Protein AF-G2RBN1-F1 (afdb_monomer)

Radius of gyration: 17.33 Å; Cα contacts (8 Å, |Δi|>4): 199; chains: 1; bounding box: 42×54×38 Å

Foldseek 3Di:
DPDPPVPPPAPAAECLVLLVWAWAFPDDDDFKTKIQTHGDPPPPPVCVVRPQWIWIFTWPPDPDDDPVVVVCCCVPPNVVVDDPVVDWDKGKYFYNFPSSQVNQQVNCQVCQVVDDPVCHPIGTHRDRIIMITGNPDDDPPPDPPPPPDD

pLDDT: mean 81.77, std 18.56, range [33.47, 97.25]

Structure (mmCIF, N/CA/C/O backbone):
data_AF-G2RBN1-F1
#
_entry.id   AF-G2RBN1-F1
#
loop_
_atom_site.group_PDB
_atom_site.id
_atom_site.type_symbol
_atom_site.label_atom_id
_atom_site.label_alt_id
_atom_site.label_comp_id
_atom_site.label_asym_id
_atom_site.label_entity_id
_atom_site.label_seq_id
_atom_site.pdbx_PDB_ins_code
_atom_site.Cartn_x
_atom_site.Cartn_y
_atom_site.Cartn_z
_atom_site.occupancy
_atom_site.B_iso_or_equiv
_atom_site.auth_seq_id
_atom_site.auth_comp_id
_atom_site.auth_asym_id
_atom_site.auth_atom_id
_atom_site.pdbx_PDB_model_num
ATOM 1 N N . MET A 1 1 ? -4.366 25.454 5.288 1.00 33.47 1 MET A N 1
ATOM 2 C CA . MET A 1 1 ? -3.830 24.587 6.355 1.00 33.47 1 MET A CA 1
ATOM 3 C C . MET A 1 1 ? -4.988 23.721 6.810 1.00 33.47 1 MET A C 1
ATOM 5 O O . MET A 1 1 ? -5.869 24.279 7.455 1.00 33.47 1 MET A O 1
ATOM 9 N N . PRO A 1 2 ? -5.095 22.448 6.398 1.00 36.12 2 PRO A N 1
ATOM 10 C CA . PRO A 1 2 ? -6.126 21.599 6.966 1.00 36.12 2 PRO A CA 1
ATOM 11 C C . PRO A 1 2 ? -5.808 21.397 8.450 1.00 36.12 2 PRO A C 1
ATOM 13 O O . PRO A 1 2 ? -4.656 21.221 8.852 1.00 36.12 2 PRO A O 1
ATOM 16 N N . SER A 1 3 ? -6.841 21.573 9.259 1.00 35.09 3 SER A N 1
ATOM 17 C CA . SER A 1 3 ? -6.814 21.604 10.712 1.00 35.09 3 SER A CA 1
ATOM 18 C C . SER A 1 3 ? -6.459 20.227 11.266 1.00 35.09 3 SER A C 1
ATOM 20 O O . SER A 1 3 ? -7.069 19.227 10.896 1.00 35.09 3 SER A O 1
ATO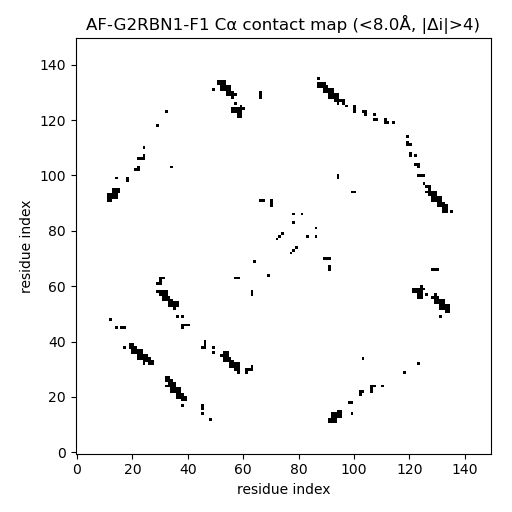M 22 N N . THR A 1 4 ? -5.556 20.183 12.242 1.00 42.59 4 THR A N 1
ATOM 23 C CA . THR A 1 4 ? -5.127 18.992 13.004 1.00 42.59 4 THR A CA 1
ATOM 24 C C . THR A 1 4 ? -6.278 18.248 13.721 1.00 42.59 4 THR A C 1
ATOM 26 O O . THR A 1 4 ? -6.063 17.226 14.361 1.00 42.59 4 THR A O 1
ATOM 29 N N . SER A 1 5 ? -7.515 18.746 13.629 1.00 40.19 5 SER A N 1
ATOM 30 C CA . SER A 1 5 ? -8.707 18.260 14.326 1.00 40.19 5 SER A CA 1
ATOM 31 C C . SER A 1 5 ? -9.515 17.188 13.581 1.00 40.19 5 SER A C 1
ATOM 33 O O . SER A 1 5 ? -10.418 16.620 14.185 1.00 40.19 5 SER A O 1
ATOM 35 N N . ALA A 1 6 ? -9.221 16.877 12.313 1.00 40.25 6 ALA A N 1
ATOM 36 C CA . ALA A 1 6 ? -9.925 15.812 11.575 1.00 40.25 6 ALA A CA 1
ATOM 37 C C . ALA A 1 6 ? -9.428 14.387 11.912 1.00 40.25 6 ALA A C 1
ATOM 39 O O . ALA A 1 6 ? -10.043 13.399 11.528 1.00 40.25 6 ALA A O 1
ATOM 40 N N . LEU A 1 7 ? -8.322 14.270 12.655 1.00 45.94 7 LEU A N 1
ATOM 41 C CA . LEU A 1 7 ? -7.621 13.004 12.895 1.00 45.94 7 LEU A CA 1
ATOM 42 C C . LEU A 1 7 ? -8.069 12.256 14.164 1.00 45.94 7 LEU A C 1
ATOM 44 O O . LEU A 1 7 ? -7.615 11.141 14.395 1.00 45.94 7 LEU A O 1
ATOM 48 N N . SER A 1 8 ? -8.946 12.824 15.005 1.00 39.97 8 SER A N 1
ATOM 49 C CA . SER A 1 8 ? -9.242 12.250 16.334 1.00 39.97 8 SER A CA 1
ATOM 50 C C . SER A 1 8 ? -10.287 11.120 16.345 1.00 39.97 8 SER A C 1
ATOM 52 O O . SER A 1 8 ? -10.718 10.712 17.424 1.00 39.97 8 SER A O 1
ATOM 54 N N . GLY A 1 9 ? -10.732 10.643 15.178 1.00 38.66 9 GLY A N 1
ATOM 55 C CA . GLY A 1 9 ? -11.839 9.684 15.067 1.00 38.66 9 GLY A CA 1
ATOM 56 C C . GLY A 1 9 ? -11.573 8.450 14.208 1.00 38.66 9 GLY A C 1
ATOM 57 O O . GLY A 1 9 ? -12.406 7.547 14.203 1.00 38.66 9 GLY A O 1
ATOM 58 N N . ILE A 1 10 ? -10.444 8.376 13.495 1.00 43.88 10 ILE A N 1
ATOM 59 C CA . ILE A 1 10 ? -10.117 7.194 12.692 1.00 43.88 10 ILE A CA 1
ATOM 60 C C . ILE A 1 10 ? -9.378 6.215 13.610 1.00 43.88 10 ILE A C 1
ATOM 62 O O . ILE A 1 10 ? -8.296 6.560 14.085 1.00 43.88 10 ILE A O 1
ATOM 66 N N . PRO A 1 11 ? -9.919 5.015 13.901 1.00 45.00 11 PRO A N 1
ATOM 67 C CA . PRO A 1 11 ? -9.166 4.004 14.629 1.00 45.00 11 PRO A CA 1
ATOM 68 C C . PRO A 1 11 ? -7.921 3.645 13.811 1.00 45.00 11 PRO A C 1
ATOM 70 O O . PRO A 1 11 ? -8.006 2.999 12.767 1.00 45.00 11 PRO A O 1
ATOM 73 N N . GLU A 1 12 ? -6.764 4.119 14.268 1.00 53.00 12 GLU A N 1
ATOM 74 C CA . GLU A 1 12 ? -5.476 3.873 13.635 1.00 53.00 12 GLU A CA 1
ATOM 75 C C . GLU A 1 12 ? -5.077 2.418 13.898 1.00 53.00 12 GLU A C 1
ATOM 77 O O . GLU A 1 12 ? -4.605 2.052 14.976 1.00 53.00 12 GLU A O 1
ATOM 82 N N . LEU A 1 13 ? -5.307 1.555 12.910 1.00 59.97 13 LEU A N 1
ATOM 83 C CA . LEU A 1 13 ? -4.801 0.191 12.947 1.00 59.97 13 LEU A CA 1
ATOM 84 C C . LEU A 1 13 ? -3.284 0.257 12.720 1.00 59.97 13 LEU A C 1
ATOM 86 O O . LEU A 1 13 ? -2.816 0.779 11.708 1.00 59.97 13 LEU A O 1
ATOM 90 N N . SER A 1 14 ? -2.507 -0.229 13.687 1.00 63.22 14 SER A N 1
ATOM 91 C CA . SER A 1 14 ? -1.045 -0.243 13.611 1.00 63.22 14 SER A CA 1
ATOM 92 C C . SER A 1 14 ? -0.540 -1.612 13.186 1.00 63.22 14 SER A C 1
ATOM 94 O O . SER A 1 14 ? -0.855 -2.628 13.811 1.00 63.22 14 SER A O 1
ATOM 96 N N . LEU A 1 15 ? 0.329 -1.634 12.175 1.00 64.75 15 LEU A N 1
ATOM 97 C CA . LEU A 1 15 ? 1.024 -2.847 11.750 1.00 64.75 15 LEU A CA 1
ATOM 98 C C . LEU A 1 15 ? 2.165 -3.292 12.660 1.00 64.75 15 LEU A C 1
ATOM 100 O O . LEU A 1 15 ? 2.859 -4.251 12.330 1.00 64.75 15 LEU A O 1
ATOM 104 N N . SER A 1 16 ? 2.360 -2.659 13.816 1.00 56.59 16 SER A N 1
ATOM 105 C CA . SER A 1 16 ? 3.399 -3.064 14.770 1.00 56.59 16 SER A CA 1
ATOM 106 C C . SER A 1 16 ? 3.289 -4.534 15.214 1.00 56.59 16 SER A C 1
ATOM 108 O O . SER A 1 16 ? 4.296 -5.117 15.601 1.00 56.59 16 SER A O 1
ATOM 110 N N . ALA A 1 17 ? 2.108 -5.157 15.112 1.00 52.88 17 ALA A N 1
ATOM 111 C CA . ALA A 1 17 ? 1.907 -6.590 15.362 1.00 52.88 17 ALA A CA 1
ATOM 112 C C . ALA A 1 17 ? 2.249 -7.499 14.156 1.00 52.88 17 ALA A C 1
ATOM 114 O O . ALA A 1 17 ? 2.613 -8.657 14.338 1.00 52.88 17 ALA A O 1
ATOM 115 N N . ALA A 1 18 ? 2.251 -6.978 12.923 1.00 57.75 18 ALA A N 1
ATOM 116 C CA . ALA A 1 18 ? 2.457 -7.768 11.705 1.00 57.75 18 ALA A CA 1
ATOM 117 C C . ALA A 1 18 ? 3.932 -8.053 11.369 1.00 57.75 18 ALA A C 1
ATOM 119 O O . ALA A 1 18 ? 4.226 -8.495 10.259 1.00 57.75 18 ALA A O 1
ATOM 120 N N . ALA A 1 19 ? 4.864 -7.856 12.308 1.00 61.75 19 ALA A N 1
ATOM 121 C CA . ALA A 1 1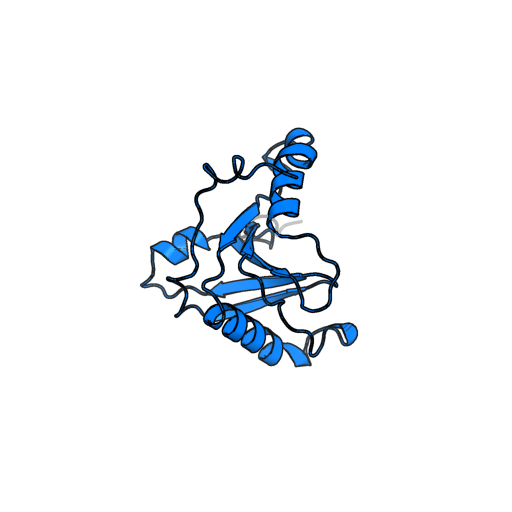9 ? 6.295 -8.101 12.095 1.00 61.75 19 ALA A CA 1
ATOM 122 C C . ALA A 1 19 ? 6.603 -9.531 11.599 1.00 61.75 19 ALA A C 1
ATOM 124 O O . ALA A 1 19 ? 7.580 -9.735 10.880 1.00 61.75 19 ALA A O 1
ATOM 125 N N . ASN A 1 20 ? 5.745 -10.500 11.938 1.00 74.88 20 ASN A N 1
ATOM 126 C CA . ASN A 1 20 ? 5.859 -11.905 11.535 1.00 74.88 20 ASN A CA 1
ATOM 127 C C . ASN A 1 20 ? 4.983 -12.286 10.325 1.00 74.88 20 ASN A C 1
ATOM 129 O O . ASN A 1 20 ? 4.843 -13.472 10.029 1.00 74.88 20 ASN A O 1
ATOM 133 N N . SER A 1 21 ? 4.352 -11.317 9.659 1.00 83.88 21 SER A N 1
ATOM 134 C CA . SER A 1 21 ? 3.537 -11.571 8.465 1.00 83.88 21 SER A CA 1
ATOM 135 C C . SER A 1 21 ? 4.404 -11.633 7.209 1.00 83.88 21 SER A C 1
ATOM 137 O O . SER A 1 21 ? 5.429 -10.957 7.114 1.00 83.88 21 SER A O 1
ATOM 139 N N . ASP A 1 22 ? 3.979 -12.431 6.231 1.00 89.81 22 ASP A N 1
ATOM 140 C CA . ASP A 1 22 ? 4.562 -12.412 4.886 1.00 89.81 22 ASP A CA 1
ATOM 141 C C . ASP A 1 22 ? 3.716 -11.537 3.952 1.00 89.81 22 ASP A C 1
ATOM 143 O O . ASP A 1 22 ? 2.525 -11.324 4.174 1.00 89.81 22 ASP A O 1
ATOM 147 N N . TYR A 1 23 ? 4.340 -11.030 2.895 1.00 93.12 23 TYR A N 1
ATOM 148 C CA . TYR A 1 23 ? 3.721 -10.116 1.942 1.00 93.12 23 TYR A CA 1
ATOM 149 C C . TYR A 1 23 ? 3.853 -10.687 0.539 1.00 93.12 23 TYR A C 1
ATOM 151 O O . TYR A 1 23 ? 4.945 -11.060 0.089 1.00 93.12 23 TYR A O 1
ATOM 159 N N . ARG A 1 24 ? 2.732 -10.728 -0.178 1.00 95.62 24 ARG A N 1
ATOM 160 C CA . ARG A 1 24 ? 2.665 -11.219 -1.557 1.00 95.62 24 ARG A CA 1
ATOM 161 C C . ARG A 1 24 ? 2.171 -10.111 -2.465 1.00 95.62 24 ARG A C 1
ATOM 163 O O . ARG A 1 24 ? 1.126 -9.530 -2.202 1.00 95.62 24 ARG A O 1
ATOM 170 N N . LEU A 1 25 ? 2.918 -9.818 -3.528 1.00 97.19 25 LEU A N 1
ATOM 171 C CA . LEU A 1 25 ? 2.478 -8.857 -4.536 1.00 97.19 25 LEU A CA 1
ATOM 172 C C . LEU A 1 25 ? 1.234 -9.407 -5.246 1.00 97.19 25 LEU A C 1
ATOM 174 O O . LEU A 1 25 ? 1.293 -10.483 -5.837 1.00 97.19 25 LEU A O 1
ATOM 178 N N . VAL A 1 26 ? 0.134 -8.658 -5.194 1.00 96.81 26 VAL A N 1
ATOM 179 C CA . VAL A 1 26 ? -1.121 -8.978 -5.896 1.00 96.81 26 VAL A CA 1
ATOM 180 C C . VAL A 1 26 ? -1.198 -8.231 -7.221 1.00 96.81 26 VAL A C 1
ATOM 182 O O . VAL A 1 26 ? -1.643 -8.778 -8.226 1.00 96.81 26 VAL A O 1
ATOM 185 N N . GLY A 1 27 ? -0.736 -6.985 -7.238 1.00 95.50 27 GLY A N 1
ATOM 186 C CA . GLY A 1 27 ? -0.731 -6.158 -8.433 1.00 95.50 27 GLY A CA 1
ATOM 187 C C . GLY A 1 27 ? -0.112 -4.797 -8.169 1.00 95.50 27 GLY A C 1
ATOM 188 O O . GLY A 1 27 ? 0.210 -4.441 -7.037 1.00 95.50 27 GLY A O 1
ATOM 189 N N . GLU A 1 28 ? 0.066 -4.019 -9.225 1.00 96.25 28 GLU A N 1
ATOM 190 C CA . GLU A 1 28 ? 0.594 -2.666 -9.124 1.00 96.25 28 GLU A CA 1
ATOM 191 C C . GLU A 1 28 ? 0.188 -1.818 -10.329 1.00 96.25 28 GLU A C 1
ATOM 193 O O . GLU A 1 28 ? -0.149 -2.329 -11.399 1.00 96.25 28 GLU A O 1
ATOM 198 N N . GLY A 1 29 ? 0.265 -0.506 -10.145 1.00 93.12 29 GLY A N 1
ATOM 199 C CA . GLY A 1 29 ? 0.185 0.476 -11.214 1.00 93.12 29 GLY A CA 1
ATOM 200 C C . GLY A 1 29 ? 1.384 1.419 -11.188 1.00 93.12 29 GLY A C 1
ATOM 201 O O . GLY A 1 29 ? 2.406 1.163 -10.545 1.00 93.12 29 GLY A O 1
ATOM 202 N N . ALA A 1 30 ? 1.235 2.559 -11.861 1.00 92.31 30 ALA A N 1
ATOM 203 C CA . ALA A 1 30 ? 2.278 3.579 -11.896 1.00 92.31 30 ALA A CA 1
ATOM 204 C C . ALA A 1 30 ? 2.599 4.125 -10.492 1.00 92.31 30 ALA A C 1
ATOM 206 O O . ALA A 1 30 ? 3.764 4.208 -10.120 1.00 92.31 30 ALA A O 1
ATOM 207 N N . ALA A 1 31 ? 1.568 4.440 -9.701 1.00 93.69 31 ALA A N 1
ATOM 208 C CA . ALA A 1 31 ? 1.713 5.134 -8.419 1.00 93.69 31 ALA A CA 1
ATOM 209 C C . ALA A 1 31 ? 1.724 4.222 -7.181 1.00 93.69 31 ALA A C 1
ATOM 211 O O . ALA A 1 31 ? 2.195 4.632 -6.127 1.00 93.69 31 ALA A O 1
ATOM 212 N N . ASN A 1 32 ? 1.174 3.007 -7.267 1.00 95.94 32 ASN A N 1
ATOM 213 C CA . ASN A 1 32 ? 0.926 2.166 -6.092 1.00 95.94 32 ASN A CA 1
ATOM 214 C C . ASN A 1 32 ? 1.231 0.694 -6.367 1.00 95.94 32 ASN A C 1
ATOM 216 O O . ASN A 1 32 ? 1.036 0.224 -7.488 1.00 95.94 32 ASN A O 1
ATOM 220 N N . ALA A 1 33 ? 1.630 -0.028 -5.323 1.00 96.69 33 ALA A N 1
ATOM 221 C CA . ALA A 1 33 ? 1.689 -1.484 -5.284 1.00 96.69 33 ALA A CA 1
ATOM 222 C C . ALA A 1 33 ? 0.679 -2.016 -4.255 1.00 96.69 33 ALA A C 1
ATOM 224 O O . ALA A 1 33 ? 0.403 -1.359 -3.249 1.00 96.69 33 ALA A O 1
ATOM 225 N N . VAL A 1 34 ? 0.106 -3.185 -4.529 1.00 97.25 34 VAL A N 1
ATOM 226 C CA . VAL A 1 34 ? -0.934 -3.823 -3.715 1.00 97.25 34 VAL A CA 1
ATOM 227 C C . VAL A 1 34 ? -0.459 -5.202 -3.285 1.00 97.25 34 VAL A C 1
ATOM 229 O O . VAL A 1 34 ? -0.025 -6.007 -4.113 1.00 97.25 34 VAL A O 1
ATOM 232 N N . PHE A 1 35 ? -0.558 -5.472 -1.990 1.00 96.62 35 PHE A N 1
ATOM 233 C CA . PHE A 1 35 ? -0.066 -6.682 -1.357 1.00 96.62 35 PHE A CA 1
ATOM 234 C C . PHE A 1 35 ? -1.177 -7.404 -0.606 1.00 96.62 35 PHE A C 1
ATOM 236 O O . PHE A 1 35 ? -2.016 -6.788 0.043 1.00 96.62 35 PHE A O 1
ATOM 243 N N . GLU A 1 36 ? -1.131 -8.725 -0.641 1.00 95.50 36 GLU A N 1
ATOM 244 C CA . GLU A 1 36 ? -1.816 -9.576 0.321 1.00 95.50 36 GLU A CA 1
ATOM 245 C C . GLU A 1 36 ? -0.902 -9.752 1.537 1.00 95.50 36 GLU A C 1
ATOM 247 O O . GLU A 1 36 ? 0.291 -10.045 1.379 1.00 95.50 36 GLU A O 1
ATOM 252 N N . VAL A 1 37 ? -1.455 -9.561 2.737 1.00 92.25 37 VAL A N 1
ATOM 253 C CA . VAL A 1 37 ? -0.739 -9.761 4.003 1.00 92.25 37 VAL A CA 1
ATOM 254 C C . VAL A 1 37 ? -1.109 -11.129 4.559 1.00 92.25 37 VAL A C 1
ATOM 256 O O . VAL A 1 37 ? -2.235 -11.368 4.992 1.00 92.25 37 VAL A O 1
ATOM 259 N N . VAL A 1 38 ? -0.145 -12.044 4.538 1.00 90.75 38 VAL A N 1
ATOM 260 C CA . VAL A 1 38 ? -0.303 -13.417 5.013 1.00 90.75 38 VAL A CA 1
ATOM 261 C C . VAL A 1 38 ? 0.052 -13.457 6.492 1.00 90.75 38 VAL A C 1
ATOM 263 O O . VAL A 1 38 ? 1.221 -13.543 6.875 1.00 90.75 38 VAL A O 1
ATOM 266 N N . VAL A 1 39 ? -0.984 -13.368 7.321 1.00 86.50 39 VAL A N 1
ATOM 267 C CA . VAL A 1 39 ? -0.862 -13.323 8.779 1.00 86.50 39 VAL A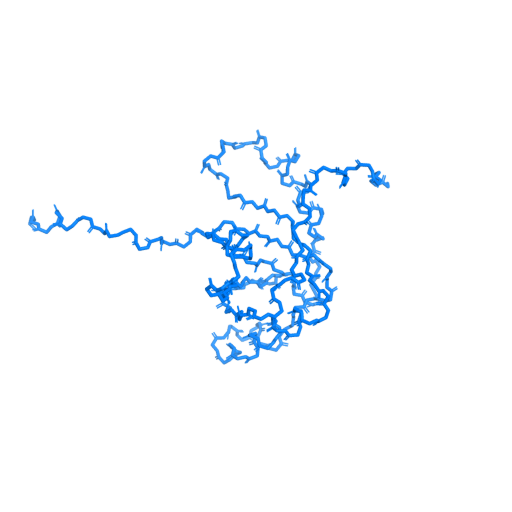 CA 1
ATOM 268 C C . VAL A 1 39 ? -0.741 -14.742 9.362 1.00 86.50 39 VAL A C 1
ATOM 270 O O . VAL A 1 39 ? -1.520 -15.623 8.979 1.00 86.50 39 VAL A O 1
ATOM 273 N N . PRO A 1 40 ? 0.179 -14.995 10.317 1.00 84.88 40 PRO A N 1
ATOM 274 C CA . PRO A 1 40 ? 0.273 -16.280 11.004 1.00 84.88 40 PRO A CA 1
ATOM 275 C C . PRO A 1 40 ? -1.049 -16.689 11.684 1.00 84.88 40 PRO A C 1
ATOM 277 O O . PRO A 1 40 ? -1.722 -15.841 12.274 1.00 84.88 40 PRO A O 1
ATOM 280 N N . PRO A 1 41 ? -1.418 -17.987 11.709 1.00 82.44 41 PRO A N 1
ATOM 281 C CA . PRO A 1 41 ? -2.675 -18.440 12.313 1.00 82.44 41 PRO A CA 1
ATOM 282 C C . PRO A 1 41 ? -2.859 -18.053 13.786 1.00 82.44 41 PRO A C 1
ATOM 284 O O . PRO A 1 41 ? -3.999 -17.922 14.235 1.00 82.44 41 PRO A O 1
ATOM 287 N N . SER A 1 42 ? -1.752 -17.888 14.517 1.00 82.81 42 SER A N 1
ATOM 288 C CA . SER A 1 42 ? -1.707 -17.510 15.931 1.00 82.81 42 SER A CA 1
ATOM 289 C C . SER A 1 42 ? -2.022 -16.035 16.194 1.00 82.81 42 SER A C 1
ATOM 291 O O . SER A 1 42 ? -2.381 -15.699 17.320 1.00 82.81 42 SER A O 1
ATOM 293 N N . ASP A 1 43 ? -1.911 -15.161 15.192 1.00 80.06 43 ASP A N 1
ATOM 294 C CA . ASP A 1 43 ? -2.145 -13.723 15.342 1.00 80.06 43 ASP A CA 1
ATOM 295 C C . ASP A 1 43 ? -3.582 -13.366 14.941 1.00 80.06 43 ASP A C 1
ATOM 297 O O . ASP A 1 43 ? -3.887 -13.002 13.804 1.00 80.06 43 ASP A O 1
ATOM 301 N N . ARG A 1 44 ? -4.502 -13.537 15.896 1.00 81.44 44 ARG A N 1
ATOM 302 C CA . ARG A 1 44 ? -5.935 -13.291 15.679 1.00 81.44 44 ARG A CA 1
ATOM 303 C C . ARG A 1 44 ? -6.237 -11.834 15.329 1.00 81.44 44 ARG A C 1
ATOM 305 O O . ARG A 1 44 ? -7.076 -11.595 14.469 1.00 81.44 44 ARG A O 1
ATOM 312 N N . ILE A 1 45 ? -5.529 -10.891 15.949 1.00 81.06 45 ILE A N 1
ATOM 313 C CA . ILE A 1 45 ? -5.775 -9.456 15.773 1.00 81.06 45 ILE A CA 1
ATOM 314 C C . ILE A 1 45 ? -5.415 -9.045 14.347 1.00 81.06 45 ILE A C 1
ATOM 316 O O . ILE A 1 45 ? -6.244 -8.480 13.636 1.00 81.06 45 ILE A O 1
ATOM 320 N N . CYS A 1 46 ? -4.210 -9.382 13.878 1.00 79.25 46 CYS A N 1
ATOM 321 C CA . CYS A 1 46 ? -3.832 -9.068 12.504 1.00 79.25 46 CYS A CA 1
ATOM 322 C C . CYS A 1 46 ? -4.712 -9.804 11.487 1.00 79.25 46 CYS A C 1
ATOM 324 O O . CYS A 1 46 ? -5.014 -9.248 10.433 1.00 79.25 46 CYS A O 1
ATOM 326 N N . ARG A 1 47 ? -5.188 -11.018 11.796 1.00 84.25 47 ARG A N 1
ATOM 327 C CA . ARG A 1 47 ? -6.128 -11.725 10.917 1.00 84.25 47 ARG A CA 1
ATOM 328 C C . ARG A 1 47 ? -7.440 -10.968 10.754 1.00 84.25 47 ARG A C 1
ATOM 330 O O . ARG A 1 47 ? -7.881 -10.821 9.625 1.00 84.25 47 ARG A O 1
ATOM 337 N N . GLU A 1 48 ? -8.033 -10.458 11.828 1.00 85.69 48 GLU A N 1
ATOM 338 C CA . GLU A 1 48 ? -9.261 -9.649 11.748 1.00 85.69 48 GLU A CA 1
ATOM 339 C C . GLU A 1 48 ? -9.040 -8.350 10.952 1.00 85.69 48 GLU A C 1
ATOM 341 O O . GLU A 1 48 ? -9.897 -7.919 10.176 1.00 85.69 48 GLU A O 1
ATOM 346 N N . ILE A 1 49 ? -7.854 -7.750 11.079 1.00 84.69 49 ILE A N 1
ATOM 347 C CA . ILE A 1 49 ? -7.473 -6.554 10.319 1.00 84.69 49 ILE A CA 1
ATOM 348 C C . ILE A 1 49 ? -7.354 -6.851 8.818 1.00 84.69 49 ILE A C 1
ATOM 350 O O . ILE A 1 49 ? -7.835 -6.066 8.008 1.00 84.69 49 ILE A O 1
ATOM 354 N N . PHE A 1 50 ? -6.739 -7.966 8.425 1.00 88.25 50 PHE A N 1
ATOM 355 C CA . PHE A 1 50 ? -6.439 -8.257 7.016 1.00 88.25 50 PHE A CA 1
ATOM 356 C C . PHE A 1 50 ? -7.430 -9.182 6.316 1.00 88.25 50 PHE A C 1
ATOM 358 O O . PHE A 1 50 ? -7.367 -9.338 5.098 1.00 88.25 50 PHE A O 1
ATOM 365 N N . GLN A 1 51 ? -8.358 -9.797 7.043 1.00 88.75 51 GLN A N 1
ATOM 366 C CA . GLN A 1 51 ? -9.358 -10.670 6.444 1.00 88.75 51 GLN A CA 1
ATOM 367 C C . GLN A 1 51 ? -10.197 -9.902 5.415 1.00 88.75 51 GLN A C 1
ATOM 369 O O . GLN A 1 51 ? -10.801 -8.879 5.732 1.00 88.75 51 GLN A O 1
ATOM 374 N N . GLY A 1 52 ? -10.211 -10.410 4.177 1.00 91.00 52 GLY A N 1
ATOM 375 C CA . GLY A 1 52 ? -10.927 -9.798 3.054 1.00 91.00 52 GLY A CA 1
ATOM 376 C C . GLY A 1 52 ? -10.350 -8.457 2.594 1.00 91.00 52 GLY A C 1
ATOM 377 O O . GLY A 1 52 ? -11.042 -7.712 1.907 1.00 91.00 52 GLY A O 1
ATOM 378 N N . ARG A 1 53 ? -9.116 -8.113 2.994 1.00 93.94 53 ARG A N 1
ATOM 379 C CA . ARG A 1 53 ? -8.492 -6.818 2.701 1.00 93.94 53 ARG A CA 1
ATOM 380 C C . ARG A 1 53 ? -7.078 -6.977 2.146 1.00 93.94 53 ARG A C 1
ATOM 382 O O . ARG A 1 53 ? -6.326 -7.867 2.534 1.00 93.94 53 ARG A O 1
ATOM 389 N N . LEU A 1 54 ? -6.703 -6.066 1.258 1.00 96.19 54 LEU A N 1
ATOM 390 C CA . LEU A 1 54 ? -5.369 -5.934 0.681 1.00 96.19 54 LEU A CA 1
ATOM 391 C C . LEU A 1 54 ? -4.703 -4.653 1.176 1.00 96.19 54 LEU A C 1
ATOM 393 O O . LEU A 1 54 ? -5.362 -3.657 1.466 1.00 96.19 54 LEU A O 1
ATOM 397 N N . LEU A 1 55 ? -3.377 -4.663 1.229 1.00 95.12 55 LEU A N 1
ATOM 398 C CA . LEU A 1 55 ? -2.565 -3.513 1.594 1.00 95.12 55 LEU A CA 1
ATOM 399 C C . LEU A 1 55 ? -2.081 -2.786 0.338 1.00 95.12 55 LEU A C 1
ATOM 401 O O . LEU A 1 55 ? -1.220 -3.280 -0.389 1.00 95.12 55 LEU A O 1
ATOM 405 N N . ARG A 1 56 ? -2.596 -1.584 0.099 1.00 95.94 56 ARG A N 1
ATOM 406 C CA . ARG A 1 56 ? -2.143 -0.676 -0.957 1.00 95.94 56 ARG A CA 1
ATOM 407 C C . ARG A 1 56 ? -1.145 0.333 -0.394 1.00 95.94 56 ARG A C 1
ATOM 409 O O . ARG A 1 56 ? -1.442 1.03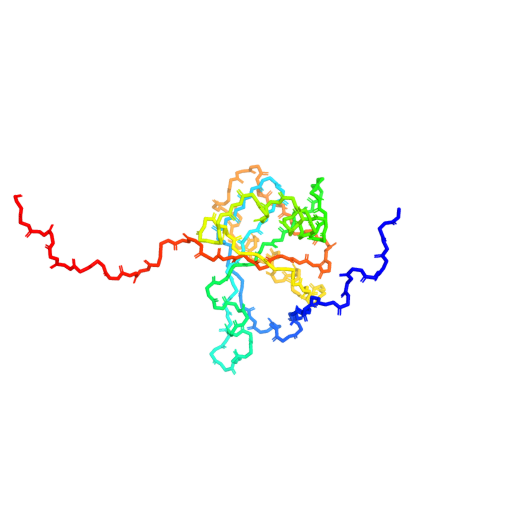1 0.574 1.00 95.94 56 ARG A O 1
ATOM 416 N N . VAL A 1 57 ? 0.015 0.452 -1.036 1.00 94.44 57 VAL A N 1
ATOM 417 C CA . VAL A 1 57 ? 1.081 1.389 -0.648 1.00 94.44 57 VAL A CA 1
ATOM 418 C C . VAL A 1 57 ? 1.626 2.169 -1.852 1.00 94.44 57 VAL A C 1
ATOM 420 O O . VAL A 1 57 ? 1.694 1.623 -2.960 1.00 94.44 57 VAL A O 1
ATOM 423 N N . PRO A 1 58 ? 2.040 3.433 -1.660 1.00 94.50 58 PRO A N 1
ATOM 424 C CA . PRO A 1 58 ? 2.623 4.249 -2.718 1.00 94.50 58 PRO A CA 1
ATOM 425 C C . PRO A 1 58 ? 4.030 3.780 -3.116 1.00 94.50 58 PRO A C 1
ATOM 427 O O . PRO A 1 58 ? 4.811 3.284 -2.298 1.00 94.50 58 PRO A O 1
ATOM 430 N N . LYS A 1 59 ? 4.376 3.973 -4.391 1.00 94.94 59 LYS A N 1
ATOM 431 C CA . LYS A 1 59 ? 5.713 3.709 -4.944 1.00 94.94 59 LYS A CA 1
ATOM 432 C C . LYS A 1 59 ? 6.616 4.933 -4.779 1.00 94.94 59 LYS A C 1
ATOM 434 O O . LYS A 1 59 ? 6.173 6.074 -4.914 1.00 94.94 59 LYS A O 1
ATOM 439 N N . ALA A 1 60 ? 7.896 4.694 -4.509 1.00 92.75 60 ALA A N 1
ATOM 440 C CA . ALA A 1 60 ? 8.906 5.737 -4.385 1.00 92.75 60 ALA A CA 1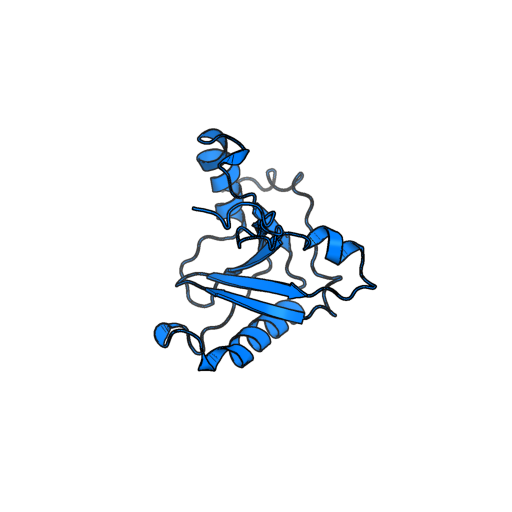
ATOM 441 C C . ALA A 1 60 ? 9.061 6.516 -5.701 1.00 92.75 60 ALA A C 1
ATOM 443 O O . ALA A 1 60 ? 9.000 5.932 -6.782 1.00 92.75 60 ALA A O 1
ATOM 444 N N . GLY A 1 61 ? 9.289 7.829 -5.602 1.00 86.25 61 GLY A N 1
ATOM 445 C CA . GLY A 1 61 ? 9.505 8.689 -6.770 1.00 86.25 61 GLY A CA 1
ATOM 446 C C . GLY A 1 61 ? 8.252 8.950 -7.612 1.00 86.25 61 GLY A C 1
ATOM 447 O O . GLY A 1 61 ? 8.373 9.385 -8.753 1.00 86.25 61 GLY A O 1
ATOM 448 N N . THR A 1 62 ? 7.059 8.688 -7.072 1.00 83.38 62 THR A N 1
ATOM 449 C CA . THR A 1 62 ? 5.785 8.987 -7.738 1.00 83.38 62 THR A CA 1
ATOM 450 C C . THR A 1 62 ? 5.118 10.197 -7.092 1.00 83.38 62 THR A C 1
ATOM 452 O O . THR A 1 62 ? 5.218 10.394 -5.883 1.00 83.38 62 THR A O 1
ATOM 455 N N . SER A 1 63 ? 4.420 11.012 -7.884 1.00 77.19 63 SER A N 1
ATOM 456 C CA . SER A 1 63 ? 3.640 12.164 -7.406 1.00 77.19 63 SER A CA 1
ATOM 457 C C . SER A 1 63 ? 2.271 11.737 -6.858 1.00 77.19 63 SER A C 1
ATOM 459 O O . SER A 1 63 ? 1.251 12.350 -7.170 1.00 77.19 63 SER A O 1
ATOM 461 N N . ALA A 1 64 ? 2.226 10.622 -6.127 1.00 76.00 64 ALA A N 1
ATOM 462 C CA . ALA A 1 64 ? 0.995 10.135 -5.525 1.00 76.00 64 ALA A CA 1
ATOM 463 C C . ALA A 1 64 ? 0.544 11.093 -4.412 1.00 76.00 64 ALA A C 1
ATOM 465 O O . ALA A 1 64 ? 1.366 11.540 -3.613 1.00 76.00 64 ALA A O 1
ATOM 466 N N . HIS A 1 65 ? -0.760 11.371 -4.348 1.00 85.44 65 HIS A N 1
ATOM 467 C CA . HIS A 1 65 ? -1.363 12.017 -3.183 1.00 85.44 65 HIS A CA 1
ATOM 468 C C . HIS A 1 65 ? -1.098 11.188 -1.924 1.00 85.44 65 HIS A C 1
ATOM 470 O O . HIS A 1 65 ? -0.984 9.957 -1.989 1.00 85.44 65 HIS A O 1
ATOM 476 N N . SER A 1 66 ? -1.002 11.857 -0.779 1.00 87.56 66 SER A N 1
ATOM 477 C CA . SER A 1 66 ? -0.832 11.175 0.499 1.00 87.56 66 SER A CA 1
ATOM 478 C C . SER A 1 66 ? -2.047 10.297 0.817 1.00 87.56 66 SER A C 1
ATOM 480 O O . SER A 1 66 ? -3.170 10.571 0.391 1.00 87.56 66 SER A O 1
ATOM 482 N N . CYS A 1 67 ? -1.839 9.238 1.603 1.00 88.06 67 CYS A N 1
ATOM 483 C CA . CYS A 1 67 ? -2.932 8.359 2.023 1.00 88.06 67 CYS A CA 1
ATOM 484 C C . CYS A 1 67 ? -4.030 9.125 2.788 1.00 88.06 67 CYS A C 1
ATOM 486 O O . CYS A 1 67 ? -5.203 8.797 2.648 1.00 88.06 67 CYS A O 1
ATOM 488 N N . PHE A 1 68 ? -3.667 10.182 3.527 1.00 89.50 68 PHE A N 1
ATOM 489 C CA . PHE A 1 68 ? -4.623 11.071 4.194 1.00 89.50 68 PHE A CA 1
ATOM 490 C C . PHE A 1 68 ? -5.492 11.849 3.209 1.00 89.50 68 PHE A C 1
ATOM 492 O O . PHE A 1 68 ? -6.710 11.813 3.333 1.00 89.50 68 PHE A O 1
ATOM 499 N N . GLU A 1 69 ? -4.884 12.504 2.216 1.00 90.94 69 GLU A N 1
ATOM 500 C CA . GLU A 1 69 ? -5.632 13.241 1.186 1.00 90.94 69 GLU A CA 1
ATOM 501 C C . GLU A 1 69 ? -6.567 12.305 0.413 1.00 90.94 69 GLU A C 1
ATOM 503 O O . GLU A 1 69 ? -7.692 12.673 0.087 1.00 90.94 69 GLU A O 1
ATOM 508 N N . ILE A 1 70 ? -6.122 11.071 0.151 1.00 91.19 70 ILE A N 1
ATOM 509 C CA . ILE A 1 70 ? -6.939 10.043 -0.504 1.00 91.19 70 ILE A CA 1
ATOM 510 C C . ILE A 1 70 ? -8.134 9.640 0.372 1.00 91.19 70 ILE A C 1
ATOM 512 O O . ILE A 1 70 ? -9.243 9.551 -0.152 1.00 91.19 70 ILE A O 1
ATOM 516 N N . GLN A 1 71 ? -7.926 9.400 1.672 1.00 91.38 71 GLN A N 1
ATOM 517 C CA . GLN A 1 71 ? -8.997 9.050 2.613 1.00 91.38 71 GLN A CA 1
ATOM 518 C C . GLN A 1 71 ? -10.007 10.198 2.746 1.00 91.38 71 GLN A C 1
ATOM 520 O O . GLN A 1 71 ? -11.207 9.980 2.606 1.00 91.38 71 GLN A O 1
ATOM 525 N N . GLU A 1 72 ? -9.529 11.424 2.961 1.00 92.62 72 GLU A N 1
ATOM 526 C CA . GLU A 1 72 ? -10.379 12.609 3.099 1.00 92.62 72 GLU A CA 1
ATOM 527 C C . GLU A 1 72 ? -11.211 12.841 1.834 1.00 92.62 72 GLU A C 1
ATOM 529 O O . GLU A 1 72 ? -12.427 13.029 1.910 1.00 92.62 72 GLU A O 1
ATOM 534 N N . TYR A 1 73 ? -10.585 12.769 0.655 1.00 93.00 73 TYR A N 1
ATOM 535 C CA . TYR A 1 73 ? -11.290 12.921 -0.615 1.00 93.00 73 TYR A CA 1
ATOM 536 C C . TYR A 1 73 ? -12.333 11.821 -0.823 1.00 93.00 73 TYR A C 1
ATOM 538 O O . TYR A 1 73 ? -13.452 12.101 -1.256 1.00 93.00 73 TYR A O 1
ATOM 546 N N . TRP A 1 74 ? -12.009 10.571 -0.488 1.00 92.88 74 TRP A N 1
ATOM 547 C CA . TRP A 1 74 ? -12.987 9.496 -0.593 1.00 92.88 74 TRP A CA 1
ATOM 548 C C . TRP A 1 74 ? -14.176 9.720 0.342 1.00 92.88 74 TRP A C 1
ATOM 550 O O . TRP A 1 74 ? -15.312 9.624 -0.106 1.00 92.88 74 TRP A O 1
ATOM 560 N N . GLU A 1 75 ? -13.953 10.094 1.602 1.00 91.62 75 GLU A N 1
ATOM 561 C CA . GLU A 1 75 ? -15.036 10.293 2.574 1.00 91.62 75 GLU A CA 1
ATOM 562 C C . GLU A 1 75 ? -15.943 11.481 2.245 1.00 91.62 75 GLU A C 1
ATOM 564 O O . GLU A 1 75 ? -17.153 11.416 2.491 1.00 91.62 75 GLU A O 1
ATOM 569 N N . THR A 1 76 ? -15.355 12.564 1.732 1.00 94.38 76 THR A N 1
ATOM 570 C CA . THR A 1 76 ? -16.032 13.858 1.566 1.00 94.38 76 THR A CA 1
ATOM 571 C C . THR A 1 76 ? -16.556 14.093 0.155 1.00 94.38 76 THR A C 1
ATOM 573 O O . THR A 1 76 ? -17.570 14.771 0.001 1.00 94.38 76 THR A O 1
ATOM 576 N N . ALA A 1 77 ? -15.898 13.540 -0.867 1.00 94.81 77 ALA A N 1
ATOM 577 C CA . ALA A 1 77 ? -16.235 13.785 -2.265 1.00 94.81 77 ALA A CA 1
ATOM 578 C C . ALA A 1 77 ? -16.735 12.535 -2.993 1.00 94.81 77 ALA A C 1
ATOM 580 O O . ALA A 1 77 ? -17.641 12.657 -3.810 1.00 94.81 77 ALA A O 1
ATOM 581 N N . VAL A 1 78 ? -16.178 11.349 -2.721 1.00 93.69 78 VAL A N 1
ATOM 582 C CA . VAL A 1 78 ? -16.560 10.119 -3.442 1.00 93.69 78 VAL A CA 1
ATOM 583 C C . VAL A 1 78 ? -17.746 9.436 -2.773 1.00 93.69 78 VAL A C 1
ATOM 585 O O . VAL A 1 78 ? -18.790 9.292 -3.396 1.00 93.69 78 VAL A O 1
ATOM 588 N N . ARG A 1 79 ? -17.616 9.051 -1.501 1.00 93.56 79 ARG A N 1
ATOM 589 C CA . ARG A 1 79 ? -18.611 8.278 -0.747 1.00 93.56 79 ARG A CA 1
ATOM 590 C C . ARG A 1 79 ? -20.035 8.848 -0.828 1.00 93.56 79 ARG A C 1
ATOM 592 O O . ARG A 1 79 ? -20.947 8.049 -0.983 1.00 93.56 79 ARG A O 1
ATOM 599 N N . PRO A 1 80 ? -20.276 10.173 -0.768 1.00 96.06 80 PRO A N 1
ATOM 600 C CA . PRO A 1 80 ? -21.636 10.711 -0.864 1.00 96.06 80 PRO A CA 1
ATOM 601 C C . PRO A 1 80 ? -22.317 10.531 -2.231 1.00 96.06 80 PRO A C 1
ATOM 603 O O . PRO A 1 80 ? -23.508 10.807 -2.342 1.00 96.06 80 PRO A O 1
ATOM 606 N N . LEU A 1 81 ? -21.574 10.149 -3.274 1.00 96.88 81 LEU A N 1
ATOM 607 C CA . LEU A 1 81 ? -22.072 10.056 -4.651 1.00 96.88 81 LEU A CA 1
ATOM 608 C C . LEU A 1 81 ? -22.532 8.651 -5.052 1.00 96.88 81 LEU A C 1
ATOM 610 O O . LEU A 1 81 ? -23.063 8.491 -6.149 1.00 96.88 81 LEU A O 1
ATOM 614 N N . PHE A 1 82 ? -22.302 7.645 -4.211 1.00 95.25 82 PHE A N 1
ATOM 615 C CA . PHE A 1 82 ? -22.553 6.244 -4.534 1.00 95.25 82 PHE A CA 1
ATOM 616 C C . PHE A 1 82 ? -23.276 5.552 -3.384 1.00 95.25 82 PHE A C 1
ATOM 618 O O . PHE A 1 82 ? -23.102 5.921 -2.220 1.00 95.25 82 PHE A O 1
ATOM 625 N N . GLU A 1 83 ? -24.046 4.519 -3.717 1.00 94.44 83 GLU A N 1
ATOM 626 C CA . GLU A 1 83 ? -24.581 3.613 -2.708 1.00 94.44 83 GLU A CA 1
ATOM 627 C C . GLU A 1 83 ? -23.433 2.824 -2.051 1.00 94.44 83 GLU A C 1
ATOM 629 O O . GLU A 1 83 ? -22.411 2.560 -2.700 1.00 94.44 83 GLU A O 1
ATOM 634 N N . PRO A 1 84 ? -23.556 2.444 -0.766 1.00 88.75 84 PRO A N 1
ATOM 635 C CA . PRO A 1 84 ? -22.491 1.746 -0.049 1.00 88.75 84 PRO A CA 1
ATOM 636 C C . PRO A 1 84 ? -22.013 0.461 -0.733 1.00 88.75 84 PRO A C 1
ATOM 638 O O . PRO A 1 84 ? -20.827 0.145 -0.656 1.00 88.75 84 PRO A O 1
ATOM 641 N N . GLU A 1 85 ? -22.909 -0.262 -1.406 1.00 90.88 85 GLU A N 1
ATOM 642 C CA . GLU A 1 85 ? -22.614 -1.530 -2.082 1.00 90.88 85 GLU A CA 1
ATOM 643 C C . GLU A 1 85 ? -21.810 -1.346 -3.377 1.00 90.88 85 GLU A C 1
ATOM 645 O O . GLU A 1 85 ? -21.103 -2.263 -3.796 1.00 90.88 85 GLU A O 1
ATOM 650 N N . ASP A 1 86 ? -21.877 -0.161 -3.986 1.00 91.69 86 ASP A N 1
ATOM 651 C CA . ASP A 1 86 ? -21.111 0.194 -5.186 1.00 91.69 86 ASP A CA 1
ATOM 652 C C . ASP A 1 86 ? -19.722 0.765 -4.841 1.00 91.69 86 ASP A C 1
ATOM 654 O O . ASP A 1 86 ? -18.910 1.056 -5.727 1.00 91.69 86 ASP A O 1
ATOM 658 N N . LEU A 1 87 ? -19.428 0.940 -3.548 1.00 92.25 87 LEU A N 1
ATOM 659 C CA . LEU A 1 87 ? -18.182 1.511 -3.057 1.00 92.25 87 LEU A CA 1
ATOM 660 C C . LEU A 1 87 ? -17.239 0.444 -2.525 1.00 92.25 87 LEU A C 1
ATOM 662 O O . LEU A 1 87 ? -17.497 -0.211 -1.518 1.00 92.25 87 LEU A O 1
ATOM 666 N N . VAL A 1 88 ? -16.053 0.403 -3.126 1.00 91.56 88 VAL A N 1
ATOM 667 C CA . VAL A 1 88 ? -14.910 -0.310 -2.559 1.00 91.56 88 VAL A CA 1
ATOM 668 C C . VAL A 1 88 ? -14.530 0.353 -1.248 1.00 91.56 88 VAL A C 1
ATOM 670 O O . VAL A 1 88 ? -14.101 1.515 -1.229 1.00 91.56 88 VAL A O 1
ATOM 673 N N . GLN A 1 89 ? -14.666 -0.391 -0.155 1.00 90.62 89 GLN A N 1
ATOM 674 C CA . GLN A 1 89 ? -14.308 0.125 1.153 1.00 90.62 89 GLN A CA 1
ATOM 675 C C . GLN A 1 89 ? -12.790 0.215 1.273 1.00 90.62 89 GLN A C 1
ATOM 677 O O . GLN A 1 89 ? -12.044 -0.697 0.896 1.00 90.62 89 GLN A O 1
ATOM 682 N N . HIS A 1 90 ? -12.324 1.331 1.823 1.00 91.25 90 HIS A N 1
ATOM 683 C CA . HIS A 1 90 ? -10.923 1.492 2.157 1.00 91.25 90 HIS A CA 1
ATOM 684 C C . HIS A 1 90 ? -10.731 2.230 3.479 1.00 91.25 90 HIS A C 1
ATOM 686 O O . HIS A 1 90 ? -11.617 2.934 3.963 1.00 91.25 90 HIS A O 1
ATOM 692 N N . GLN A 1 91 ? -9.576 2.019 4.091 1.00 90.25 91 GLN A N 1
ATOM 693 C CA . GLN A 1 91 ? -9.253 2.599 5.382 1.00 90.25 91 GLN A CA 1
ATOM 694 C C . GLN A 1 91 ? -7.756 2.857 5.485 1.00 90.25 91 GLN A C 1
ATOM 696 O O . GLN A 1 91 ? -6.938 2.022 5.093 1.00 90.25 91 GLN A O 1
ATOM 701 N N . LEU A 1 92 ? -7.398 3.995 6.064 1.00 91.44 92 LEU A N 1
ATOM 702 C CA . LEU A 1 92 ? -6.022 4.319 6.407 1.00 91.44 92 LEU A CA 1
ATOM 703 C C . LEU A 1 92 ? -5.444 3.311 7.419 1.00 91.44 92 LEU A C 1
ATOM 705 O O . LEU A 1 92 ? -6.098 2.955 8.400 1.00 91.44 92 LEU A O 1
ATOM 709 N N . ILE A 1 93 ? -4.198 2.882 7.208 1.00 88.25 93 ILE A N 1
ATOM 710 C CA . ILE A 1 93 ? -3.461 2.023 8.144 1.00 88.25 93 ILE A CA 1
ATOM 711 C C . ILE A 1 93 ? -2.049 2.554 8.372 1.00 88.25 93 ILE A C 1
ATOM 713 O O . ILE A 1 93 ? -1.365 2.948 7.422 1.00 88.25 93 ILE A O 1
ATOM 717 N N . LYS A 1 94 ? -1.593 2.535 9.628 1.00 87.25 94 LYS A N 1
ATOM 718 C CA . LYS A 1 94 ? -0.223 2.902 9.987 1.00 87.25 94 LYS A CA 1
ATOM 719 C C . LYS A 1 94 ? 0.714 1.734 9.701 1.00 87.25 94 LYS A C 1
ATOM 721 O O . LYS A 1 94 ? 0.572 0.640 10.255 1.00 87.25 94 LYS A O 1
ATOM 726 N N . LEU A 1 95 ? 1.696 1.967 8.846 1.00 82.81 95 LEU A N 1
ATOM 727 C CA . LEU A 1 95 ? 2.790 1.043 8.600 1.00 82.81 95 LEU A CA 1
ATOM 728 C C . LEU A 1 95 ? 3.752 1.120 9.789 1.00 82.81 95 LEU A C 1
ATOM 730 O O . LEU A 1 95 ? 4.161 2.203 10.200 1.00 82.81 95 LEU A O 1
ATOM 734 N N . GLY A 1 96 ? 4.111 -0.033 10.356 1.00 72.69 96 GLY A N 1
ATOM 735 C CA . GLY A 1 96 ? 4.991 -0.167 11.523 1.00 72.69 96 GLY A CA 1
ATOM 736 C C . GLY A 1 96 ? 6.463 0.179 11.249 1.00 72.69 96 GLY A C 1
ATOM 737 O O . GLY A 1 96 ? 7.343 -0.564 11.672 1.00 72.69 96 GLY A O 1
ATOM 738 N N . GLN A 1 97 ? 6.721 1.290 10.549 1.00 71.25 97 GLN A N 1
ATOM 739 C CA . GLN A 1 97 ? 8.033 1.843 10.193 1.00 71.25 97 GLN A CA 1
ATOM 740 C C . GLN A 1 97 ? 8.841 0.975 9.201 1.00 71.25 97 GLN A C 1
ATOM 742 O O . GLN A 1 97 ? 8.285 0.197 8.419 1.00 71.25 97 GLN A O 1
ATOM 747 N N . ASP A 1 98 ? 10.169 1.145 9.198 1.00 77.38 98 ASP A N 1
ATOM 748 C CA . ASP A 1 98 ? 11.116 0.603 8.214 1.00 77.38 98 ASP A CA 1
ATOM 749 C C . ASP A 1 98 ? 11.068 -0.922 8.062 1.00 77.38 98 ASP A C 1
ATOM 751 O O . ASP A 1 98 ? 11.335 -1.442 6.975 1.00 77.3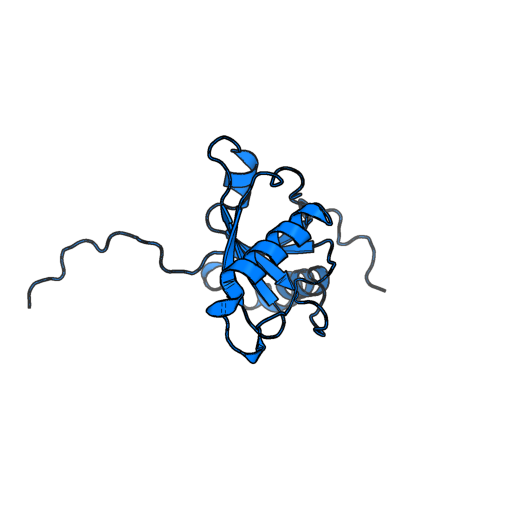8 98 ASP A O 1
ATOM 755 N N . ALA A 1 99 ? 10.697 -1.652 9.119 1.00 80.56 99 ALA A N 1
ATOM 756 C CA . ALA A 1 99 ? 10.603 -3.110 9.087 1.00 80.56 99 ALA A CA 1
ATOM 757 C C . ALA A 1 99 ? 9.562 -3.594 8.062 1.00 80.56 99 ALA A C 1
ATOM 759 O O . ALA A 1 99 ? 9.869 -4.448 7.225 1.00 80.56 99 ALA A O 1
ATOM 760 N N . VAL A 1 100 ? 8.367 -2.993 8.060 1.00 84.94 100 VAL A N 1
ATOM 761 C CA . VAL A 1 100 ? 7.295 -3.327 7.106 1.00 84.94 100 VAL A CA 1
ATOM 762 C C . VAL A 1 10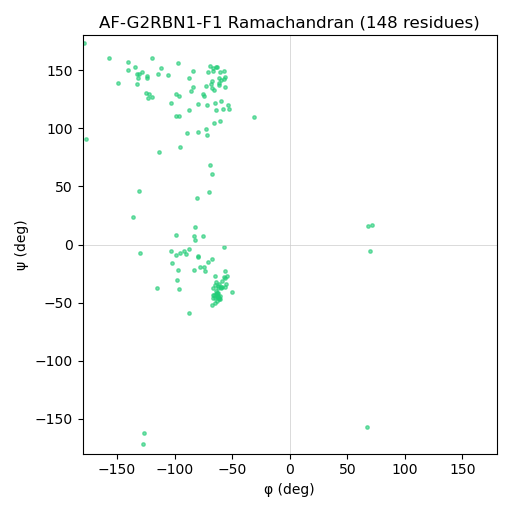0 ? 7.707 -2.922 5.692 1.00 84.94 100 VAL A C 1
ATOM 764 O O . VAL A 1 100 ? 7.617 -3.719 4.760 1.00 84.94 100 VAL A O 1
ATOM 767 N N . THR A 1 101 ? 8.247 -1.713 5.522 1.00 88.44 101 THR A N 1
ATOM 768 C CA . THR A 1 101 ? 8.726 -1.228 4.216 1.00 88.44 101 THR A CA 1
ATOM 769 C C . THR A 1 101 ? 9.821 -2.127 3.633 1.00 88.44 101 THR A C 1
ATOM 771 O O . THR A 1 101 ? 9.861 -2.362 2.420 1.00 88.44 101 THR A O 1
ATOM 774 N N . SER A 1 102 ? 10.701 -2.675 4.472 1.00 89.50 102 SER A N 1
ATOM 775 C CA . SER A 1 102 ? 11.722 -3.644 4.062 1.00 89.50 102 SER A CA 1
ATOM 776 C C . SER A 1 102 ? 11.106 -4.967 3.589 1.00 89.50 102 SER A C 1
ATOM 778 O O . SER A 1 102 ? 11.481 -5.486 2.532 1.00 89.50 102 SER A O 1
ATOM 780 N N . GLN A 1 103 ? 10.105 -5.484 4.307 1.00 91.25 103 GLN A N 1
ATOM 781 C CA . GLN A 1 103 ? 9.387 -6.706 3.929 1.00 91.25 103 GLN A CA 1
ATOM 782 C C . GLN A 1 103 ? 8.615 -6.536 2.611 1.00 91.25 103 GLN A C 1
ATOM 784 O O . GLN A 1 103 ? 8.717 -7.389 1.726 1.00 91.25 103 GLN A O 1
ATOM 789 N N . LEU A 1 104 ? 7.939 -5.401 2.417 1.00 93.88 104 LEU A N 1
ATOM 790 C CA . LEU A 1 104 ? 7.240 -5.073 1.169 1.00 93.88 104 LEU A CA 1
ATOM 791 C C . LEU A 1 104 ? 8.204 -4.972 -0.021 1.00 93.88 104 LEU A C 1
ATOM 793 O O . LEU A 1 104 ? 7.953 -5.533 -1.088 1.00 93.88 104 LEU A O 1
ATOM 797 N N . ASN A 1 105 ? 9.345 -4.302 0.159 1.00 95.12 105 ASN A N 1
ATOM 798 C CA . ASN A 1 105 ? 10.374 -4.228 -0.880 1.00 95.12 105 ASN A CA 1
ATOM 799 C C . ASN A 1 105 ? 10.996 -5.600 -1.179 1.00 95.12 105 ASN A C 1
ATOM 801 O O . ASN A 1 105 ? 11.299 -5.894 -2.334 1.00 95.12 105 ASN A O 1
ATOM 805 N N . SER A 1 106 ? 11.142 -6.458 -0.168 1.00 95.00 106 SER A N 1
ATOM 806 C CA . SER A 1 106 ? 11.584 -7.843 -0.361 1.00 95.00 106 SER A CA 1
ATOM 807 C C . SER A 1 106 ? 10.574 -8.638 -1.191 1.00 95.00 106 SER A C 1
ATOM 809 O O . SER A 1 106 ? 10.966 -9.394 -2.079 1.00 95.00 106 SER A O 1
ATOM 811 N N . ALA A 1 107 ? 9.274 -8.434 -0.965 1.00 95.69 107 ALA A N 1
ATOM 812 C CA . ALA A 1 107 ? 8.220 -9.032 -1.778 1.00 95.69 107 ALA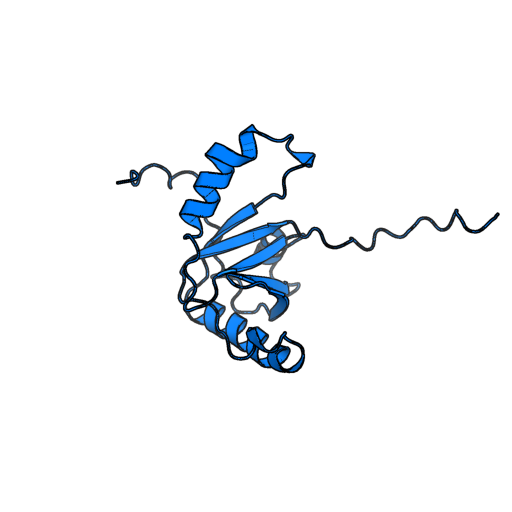 A CA 1
ATOM 813 C C . ALA A 1 107 ? 8.257 -8.545 -3.239 1.00 95.69 107 ALA A C 1
ATOM 815 O O . ALA A 1 107 ? 8.156 -9.372 -4.146 1.00 95.69 107 ALA A O 1
ATOM 816 N N . LEU A 1 108 ? 8.484 -7.246 -3.482 1.00 96.69 108 LEU A N 1
ATOM 817 C CA . LEU A 1 108 ? 8.681 -6.711 -4.840 1.00 96.69 108 LEU A CA 1
ATOM 818 C C . LEU A 1 108 ? 9.889 -7.340 -5.538 1.00 96.69 108 LEU A C 1
ATOM 820 O O . LEU A 1 108 ? 9.784 -7.735 -6.696 1.00 96.69 108 LEU A O 1
ATOM 824 N N . ALA A 1 109 ? 11.015 -7.472 -4.834 1.00 96.62 109 ALA A N 1
ATOM 825 C CA . ALA A 1 109 ? 12.231 -8.061 -5.386 1.00 96.62 109 ALA A CA 1
ATOM 826 C C . ALA A 1 109 ? 12.040 -9.540 -5.766 1.00 96.62 109 ALA A C 1
ATOM 828 O O . ALA A 1 109 ? 12.453 -9.958 -6.846 1.00 96.62 109 ALA A O 1
ATOM 829 N N . ARG A 1 110 ? 11.353 -10.332 -4.927 1.00 96.31 110 ARG A N 1
ATOM 830 C CA . ARG A 1 110 ? 10.987 -11.722 -5.267 1.00 96.31 110 ARG A CA 1
ATOM 831 C C . ARG A 1 110 ? 10.107 -11.787 -6.515 1.00 96.31 110 ARG A C 1
ATOM 833 O O . ARG A 1 110 ? 10.248 -12.700 -7.327 1.00 96.31 110 ARG A O 1
ATOM 840 N N . ALA A 1 111 ? 9.222 -10.807 -6.666 1.00 95.12 111 ALA A N 1
ATOM 841 C CA . ALA A 1 111 ? 8.293 -10.713 -7.777 1.00 95.12 111 ALA A CA 1
ATOM 842 C C . ALA A 1 111 ? 8.900 -10.156 -9.077 1.00 95.12 111 ALA A C 1
ATOM 844 O O . ALA A 1 111 ? 8.265 -10.212 -10.130 1.00 95.12 111 ALA A O 1
ATOM 845 N N . ASP A 1 112 ? 10.121 -9.618 -9.036 1.00 95.50 112 ASP A N 1
ATOM 846 C CA . ASP A 1 112 ? 10.587 -8.668 -10.050 1.00 95.50 112 ASP A CA 1
ATOM 847 C C . ASP A 1 112 ? 10.631 -9.225 -11.475 1.00 95.50 112 ASP A C 1
ATOM 849 O O . ASP A 1 112 ? 10.292 -8.545 -12.443 1.00 95.50 112 ASP A O 1
ATOM 853 N N . HIS A 1 113 ? 10.939 -10.512 -11.601 1.00 94.00 113 HIS A N 1
ATOM 854 C CA . HIS A 1 113 ? 11.029 -11.207 -12.880 1.00 94.00 113 HIS A CA 1
ATOM 855 C C . HIS A 1 113 ? 9.694 -11.310 -13.642 1.00 94.00 113 HIS A C 1
ATOM 857 O O . HIS A 1 113 ? 9.718 -11.359 -14.873 1.00 94.00 113 HIS A O 1
ATOM 863 N N . PHE A 1 114 ? 8.543 -11.305 -12.958 1.00 93.81 114 PHE A N 1
ATOM 864 C CA . PHE A 1 114 ? 7.218 -11.364 -13.597 1.00 93.81 114 PHE A CA 1
ATOM 865 C C . PHE A 1 114 ? 6.493 -10.014 -13.646 1.00 93.81 114 PHE A C 1
ATOM 867 O O . PHE A 1 114 ? 5.438 -9.902 -14.271 1.00 93.81 114 PHE A O 1
ATOM 874 N N . ARG A 1 115 ? 7.053 -8.966 -13.032 1.00 95.81 115 ARG A N 1
ATOM 875 C CA . ARG A 1 115 ? 6.507 -7.604 -13.110 1.00 95.81 115 ARG A CA 1
ATOM 876 C C . ARG A 1 115 ? 6.688 -7.039 -14.517 1.00 95.81 115 ARG A C 1
ATOM 878 O O . ARG A 1 115 ? 7.622 -7.415 -15.239 1.00 95.81 115 ARG A O 1
ATOM 885 N N . ARG A 1 116 ? 5.815 -6.102 -14.900 1.00 95.12 116 ARG A N 1
ATOM 886 C CA . ARG A 1 116 ? 5.981 -5.332 -16.142 1.00 95.12 116 ARG A CA 1
ATOM 887 C C . ARG A 1 116 ? 7.328 -4.610 -16.137 1.00 95.12 116 ARG A C 1
ATOM 889 O O . ARG A 1 116 ? 7.763 -4.129 -15.095 1.00 95.12 116 ARG A O 1
ATOM 896 N N . ALA A 1 117 ? 7.975 -4.530 -17.299 1.00 94.12 117 ALA A N 1
ATOM 897 C CA . ALA A 1 117 ? 9.341 -4.021 -17.422 1.00 94.12 117 ALA A CA 1
ATOM 898 C C . ALA A 1 117 ? 9.523 -2.596 -16.868 1.00 94.12 117 ALA A C 1
ATOM 900 O O . ALA A 1 117 ? 10.536 -2.321 -16.236 1.00 94.12 117 ALA A O 1
ATOM 901 N N . ASP A 1 118 ? 8.527 -1.725 -17.043 1.00 92.38 118 ASP A N 1
ATOM 902 C CA . ASP A 1 118 ? 8.508 -0.346 -16.539 1.00 92.38 118 ASP A CA 1
ATOM 903 C C . ASP A 1 118 ? 8.358 -0.243 -15.015 1.00 92.38 118 ASP A C 1
ATOM 905 O O . ASP A 1 118 ? 8.610 0.807 -14.427 1.00 92.38 118 ASP A O 1
ATOM 909 N N . PHE A 1 119 ? 7.960 -1.328 -14.356 1.00 94.19 119 PHE A N 1
ATOM 910 C CA . PHE A 1 119 ? 7.804 -1.381 -12.909 1.00 94.19 119 PHE A CA 1
ATOM 911 C C . PHE A 1 119 ? 8.960 -2.083 -12.194 1.00 94.19 119 PHE A C 1
ATOM 913 O O . PHE A 1 119 ? 9.104 -1.921 -10.980 1.00 94.19 119 PHE A O 1
ATOM 920 N N . ARG A 1 120 ? 9.792 -2.841 -12.914 1.00 95.25 120 ARG A N 1
ATOM 921 C CA . ARG A 1 120 ? 10.911 -3.589 -12.326 1.00 95.25 120 ARG A CA 1
ATOM 922 C C . ARG 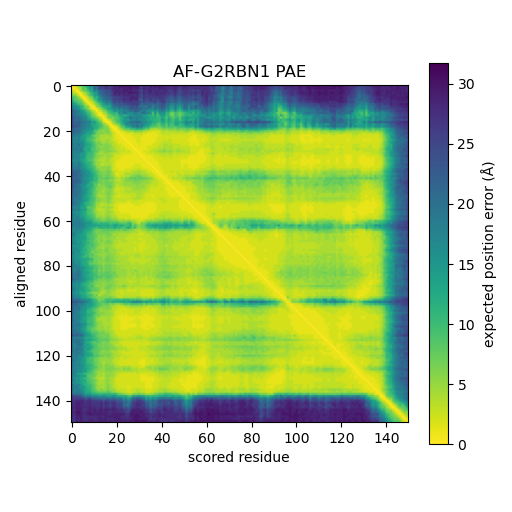A 1 120 ? 11.897 -2.672 -11.615 1.00 95.25 120 ARG A C 1
ATOM 924 O O . ARG A 1 120 ? 12.145 -1.549 -12.049 1.00 95.25 120 ARG A O 1
ATOM 931 N N . GLY A 1 121 ? 12.425 -3.135 -10.488 1.00 94.19 121 GLY A N 1
ATOM 932 C CA . GLY A 1 121 ? 13.341 -2.357 -9.648 1.00 94.19 121 GLY A CA 1
ATOM 933 C C . GLY A 1 121 ? 12.711 -1.171 -8.902 1.00 94.19 121 GLY A C 1
ATOM 934 O O . GLY A 1 121 ? 13.379 -0.566 -8.062 1.00 94.19 121 GLY A O 1
ATOM 935 N N . SER A 1 122 ? 11.433 -0.836 -9.132 1.00 95.31 122 SER A N 1
ATOM 936 C CA . SER A 1 122 ? 10.760 0.189 -8.328 1.00 95.31 122 SER A CA 1
ATOM 937 C C . SER A 1 122 ? 10.592 -0.274 -6.882 1.00 95.31 122 SER A C 1
ATOM 939 O O . SER A 1 122 ? 10.393 -1.464 -6.628 1.00 95.31 122 SER A O 1
ATOM 941 N N . ARG A 1 123 ? 10.556 0.679 -5.951 1.00 95.62 123 ARG A N 1
ATOM 942 C CA . ARG A 1 123 ? 10.440 0.426 -4.509 1.00 95.62 123 ARG A CA 1
ATOM 943 C C . ARG A 1 123 ? 9.179 1.053 -3.927 1.00 95.62 123 ARG A C 1
ATOM 945 O O . ARG A 1 123 ? 8.617 1.975 -4.515 1.00 95.62 123 ARG A O 1
ATOM 952 N N . VAL A 1 124 ? 8.757 0.574 -2.763 1.00 94.00 124 VAL A N 1
ATOM 953 C CA . VAL A 1 124 ? 7.748 1.247 -1.932 1.00 94.00 124 VAL A CA 1
ATOM 954 C C . VAL A 1 124 ? 8.337 2.554 -1.395 1.00 94.00 124 VAL A C 1
ATOM 956 O O . VAL A 1 124 ? 9.526 2.606 -1.068 1.00 94.00 124 VAL A O 1
ATOM 959 N N . ALA A 1 125 ? 7.530 3.613 -1.349 1.00 91.88 125 ALA A N 1
ATOM 960 C CA . ALA A 1 125 ? 7.938 4.893 -0.780 1.00 91.88 125 ALA A CA 1
ATOM 961 C C . ALA A 1 125 ? 8.219 4.767 0.725 1.00 91.88 125 ALA A C 1
ATOM 963 O O . ALA A 1 125 ? 7.625 3.939 1.411 1.00 91.88 125 ALA A O 1
ATOM 964 N N . ALA A 1 126 ? 9.091 5.624 1.254 1.00 87.50 126 ALA A N 1
ATOM 965 C CA . ALA A 1 126 ? 9.204 5.798 2.697 1.00 87.50 126 ALA A CA 1
ATOM 966 C C . ALA A 1 126 ? 7.958 6.555 3.187 1.00 87.50 126 ALA A C 1
ATOM 968 O O . ALA A 1 126 ? 7.888 7.777 3.085 1.00 87.50 126 ALA A O 1
ATOM 969 N N . THR A 1 127 ? 6.947 5.812 3.632 1.00 84.69 127 THR A N 1
ATOM 970 C CA . THR A 1 127 ? 5.667 6.342 4.112 1.00 84.69 127 THR A CA 1
ATOM 971 C C . THR A 1 127 ? 5.305 5.706 5.445 1.00 84.69 127 THR A C 1
ATOM 973 O O . THR A 1 127 ? 5.545 4.520 5.666 1.00 84.69 127 THR A O 1
ATOM 976 N N . GLU A 1 128 ? 4.709 6.499 6.330 1.00 86.19 128 GLU A N 1
ATOM 977 C CA . GLU A 1 128 ? 4.157 6.021 7.599 1.00 86.19 128 GLU A CA 1
ATOM 978 C C . GLU A 1 128 ? 2.800 5.331 7.402 1.00 86.19 128 GLU A C 1
ATOM 980 O O . GLU A 1 128 ? 2.388 4.544 8.245 1.00 86.19 128 GLU A O 1
ATOM 985 N N . TYR A 1 129 ? 2.119 5.571 6.278 1.00 89.38 129 TYR A N 1
ATOM 986 C CA . TYR A 1 129 ? 0.758 5.085 6.055 1.00 89.38 129 TYR A CA 1
ATOM 987 C C . TYR A 1 129 ? 0.607 4.330 4.739 1.00 89.38 129 TYR A C 1
ATOM 989 O O . TYR A 1 129 ? 1.240 4.649 3.727 1.00 89.38 129 TYR A O 1
ATOM 997 N N . GLY A 1 130 ? -0.299 3.360 4.758 1.00 92.50 130 GLY A N 1
ATOM 998 C CA . GLY A 1 130 ? -0.874 2.711 3.588 1.00 92.50 130 GLY A CA 1
ATOM 999 C C . GLY A 1 130 ? -2.398 2.752 3.655 1.00 92.50 130 GLY A C 1
ATOM 1000 O O . GLY A 1 130 ? -2.978 3.385 4.538 1.00 92.50 130 GLY A O 1
ATOM 1001 N N . MET A 1 131 ? -3.041 2.043 2.735 1.00 93.62 131 MET A N 1
ATOM 1002 C CA . MET A 1 131 ? -4.493 1.885 2.701 1.00 93.62 131 MET A CA 1
ATOM 1003 C C . MET A 1 131 ? -4.839 0.399 2.734 1.00 93.62 131 MET A C 1
ATOM 1005 O O . MET A 1 131 ? -4.360 -0.362 1.892 1.00 93.62 131 MET A O 1
ATOM 1009 N N . LEU A 1 132 ? -5.685 -0.012 3.671 1.00 94.12 132 LEU A N 1
ATOM 1010 C CA . LEU A 1 132 ? -6.429 -1.257 3.551 1.00 94.12 132 LEU A CA 1
ATOM 1011 C C . LEU A 1 132 ? -7.541 -1.044 2.536 1.00 94.12 132 LEU A C 1
ATOM 1013 O O . LEU A 1 132 ? -8.306 -0.095 2.666 1.00 94.12 132 LEU A O 1
ATOM 1017 N N . VAL A 1 133 ? -7.632 -1.911 1.542 1.00 94.94 133 VAL A N 1
ATOM 1018 C CA . VAL A 1 133 ? -8.698 -1.892 0.538 1.00 94.94 133 VAL A CA 1
ATOM 1019 C C . VAL A 1 133 ? -9.394 -3.241 0.535 1.00 94.94 133 VAL A C 1
ATOM 1021 O O . VAL A 1 133 ? -8.745 -4.260 0.758 1.00 94.94 133 VAL A O 1
ATOM 1024 N N . GLU A 1 134 ? -10.697 -3.261 0.304 1.00 94.62 134 GLU A N 1
ATOM 1025 C CA . GLU A 1 134 ? -11.446 -4.503 0.126 1.00 94.62 134 GLU A CA 1
ATOM 1026 C C . GLU A 1 134 ? -10.858 -5.362 -1.008 1.00 94.62 134 GLU A C 1
ATOM 1028 O O . GLU A 1 134 ? -10.496 -4.860 -2.078 1.00 94.62 134 GLU A O 1
ATOM 1033 N N . ASP A 1 135 ? -10.726 -6.667 -0.763 1.00 94.75 135 ASP A N 1
ATOM 1034 C CA . ASP A 1 135 ? -10.279 -7.618 -1.777 1.00 94.75 135 ASP A CA 1
ATOM 1035 C C . ASP A 1 135 ? -11.433 -7.984 -2.716 1.00 94.75 135 ASP A C 1
ATOM 1037 O O . ASP A 1 135 ? -12.232 -8.874 -2.437 1.00 94.75 135 ASP A O 1
ATOM 1041 N N . MET A 1 136 ? -11.493 -7.300 -3.858 1.00 92.38 136 MET A N 1
ATOM 1042 C CA . MET A 1 136 ? -12.504 -7.531 -4.895 1.00 92.38 136 MET A CA 1
ATOM 1043 C C . MET A 1 136 ? -12.179 -8.694 -5.845 1.00 92.38 136 MET A C 1
ATOM 1045 O O . MET A 1 136 ? -12.882 -8.889 -6.843 1.00 92.38 136 MET A O 1
ATOM 1049 N N . ARG A 1 137 ? -11.087 -9.441 -5.630 1.00 92.56 137 ARG A N 1
ATOM 1050 C CA . ARG A 1 137 ? -10.814 -10.630 -6.452 1.00 92.56 137 ARG A CA 1
ATOM 1051 C C . ARG A 1 137 ? -11.969 -11.623 -6.274 1.00 92.56 137 ARG A C 1
ATOM 1053 O O . ARG A 1 137 ? -12.539 -11.688 -5.186 1.00 92.56 137 ARG A O 1
ATOM 1060 N N . PRO A 1 138 ? -12.313 -12.424 -7.299 1.00 85.56 138 PRO A N 1
ATOM 1061 C CA . PRO A 1 138 ? -13.363 -13.421 -7.163 1.00 85.56 138 PRO A CA 1
ATOM 1062 C C . PRO A 1 138 ? -13.077 -14.303 -5.949 1.00 85.56 138 PRO A C 1
ATOM 1064 O O . PRO A 1 138 ? -12.061 -15.005 -5.913 1.00 85.56 138 PRO A O 1
ATOM 1067 N N . SER A 1 139 ? -13.957 -14.265 -4.947 1.00 71.50 139 SER A N 1
ATOM 1068 C CA . SER A 1 139 ? -13.918 -15.282 -3.910 1.00 71.50 139 SER A CA 1
ATOM 1069 C C . SER A 1 139 ? -14.183 -16.614 -4.606 1.00 71.50 139 SER A C 1
ATOM 1071 O O . SER A 1 139 ? -15.020 -16.703 -5.508 1.00 71.50 139 SER A O 1
ATOM 1073 N N . MET A 1 140 ? -13.465 -17.669 -4.224 1.00 52.22 140 MET A N 1
ATOM 1074 C CA . MET A 1 140 ? -13.863 -19.036 -4.568 1.00 52.22 140 MET A CA 1
ATOM 1075 C C . MET A 1 140 ? -15.159 -19.372 -3.806 1.00 52.22 140 MET A C 1
ATOM 1077 O O . MET A 1 140 ? -15.203 -20.272 -2.973 1.00 52.22 140 MET A O 1
ATOM 1081 N N . ALA A 1 141 ? -16.233 -18.627 -4.053 1.00 45.66 141 ALA A N 1
ATOM 1082 C CA . ALA A 1 141 ? -17.571 -19.119 -3.851 1.00 45.66 141 ALA A CA 1
ATOM 1083 C C . ALA A 1 141 ? -17.734 -20.240 -4.876 1.00 45.66 141 ALA A C 1
ATOM 1085 O O . ALA A 1 141 ? -17.804 -20.001 -6.081 1.00 45.66 141 ALA A O 1
ATOM 1086 N N . THR A 1 142 ? -17.677 -21.474 -4.380 1.00 42.81 142 THR A N 1
ATOM 1087 C CA . THR A 1 142 ? -18.119 -22.689 -5.055 1.00 42.81 142 THR A CA 1
ATOM 1088 C C . THR A 1 142 ? -19.280 -22.350 -5.979 1.00 42.81 142 THR A C 1
ATOM 1090 O O . THR A 1 142 ? -20.369 -22.040 -5.500 1.00 42.81 142 THR A O 1
ATOM 1093 N N . TYR A 1 143 ? -19.056 -22.389 -7.293 1.00 38.00 143 TYR A N 1
ATOM 1094 C CA . TYR A 1 143 ? -20.169 -22.432 -8.229 1.00 38.00 143 TYR A CA 1
ATOM 1095 C C . TYR A 1 143 ? -21.041 -23.615 -7.792 1.00 38.00 143 TYR A C 1
ATOM 1097 O O . TYR A 1 143 ? -20.519 -24.735 -7.745 1.00 38.00 143 TYR A O 1
ATOM 1105 N N . PRO A 1 144 ? -22.324 -23.426 -7.431 1.00 42.06 144 PRO A N 1
ATOM 1106 C CA . PRO A 1 144 ? -23.210 -24.563 -7.295 1.00 42.06 144 PRO A CA 1
ATOM 1107 C C . PRO A 1 144 ? -23.210 -25.258 -8.655 1.00 42.06 144 PRO A C 1
ATOM 1109 O O . PRO A 1 144 ? -23.553 -24.672 -9.682 1.00 42.06 144 PRO A O 1
ATOM 1112 N N . SER A 1 145 ? -22.727 -26.494 -8.669 1.00 47.62 145 SER A N 1
ATOM 1113 C CA . SER A 1 145 ? -22.643 -27.354 -9.839 1.00 47.62 145 SER A CA 1
ATOM 1114 C C . SER A 1 145 ? -24.045 -27.785 -10.275 1.00 47.62 145 SER A C 1
ATOM 1116 O O . SER A 1 145 ? -24.423 -28.942 -10.121 1.00 47.62 145 SER A O 1
ATOM 1118 N N . SER A 1 146 ? -24.844 -26.845 -10.782 1.00 48.66 146 SER A N 1
ATOM 1119 C CA . SER A 1 146 ? -26.187 -27.105 -11.309 1.00 48.66 146 SER A CA 1
ATOM 1120 C C . SER A 1 146 ? -26.486 -26.393 -12.630 1.00 48.66 146 SER A C 1
ATOM 1122 O O . SER A 1 146 ? -27.649 -26.194 -12.958 1.00 48.66 146 SER A O 1
ATOM 1124 N N . LEU A 1 147 ? -25.467 -26.035 -13.418 1.00 48.84 147 LEU A N 1
ATOM 1125 C CA . LEU A 1 147 ? -25.655 -25.561 -14.798 1.00 48.84 147 LEU A CA 1
ATOM 1126 C C . LEU A 1 147 ? -24.736 -26.287 -15.791 1.00 48.84 147 LEU A C 1
ATOM 1128 O O . LEU A 1 147 ? -24.119 -25.681 -16.658 1.00 48.84 147 LEU A O 1
ATOM 1132 N N . ALA A 1 148 ? -24.667 -27.613 -15.674 1.00 45.66 148 ALA A N 1
ATOM 1133 C CA . ALA A 1 148 ? -24.203 -28.479 -16.752 1.00 45.66 148 ALA A CA 1
ATOM 1134 C C . ALA A 1 148 ? -25.382 -29.332 -17.228 1.00 45.66 148 ALA A C 1
ATOM 1136 O O . ALA A 1 148 ? -25.526 -30.465 -16.782 1.00 45.66 148 ALA A O 1
ATOM 1137 N N . SER A 1 149 ? -26.263 -28.755 -18.051 1.00 44.78 149 SER A N 1
ATOM 1138 C CA . SER A 1 149 ? -27.193 -29.455 -18.957 1.00 44.78 149 SER A CA 1
ATOM 1139 C C . SER A 1 149 ? -27.978 -28.431 -19.785 1.00 44.78 149 SER A C 1
ATOM 1141 O O . SER A 1 149 ? -29.042 -27.997 -19.349 1.00 44.78 149 SER A O 1
ATOM 1143 N N . VAL A 1 150 ? -27.457 -28.067 -20.962 1.00 42.66 150 VAL A N 1
ATOM 1144 C CA . VAL A 1 150 ? -28.240 -27.911 -22.205 1.00 42.66 150 VAL A CA 1
ATOM 1145 C C . VAL A 1 150 ? -27.365 -28.392 -23.353 1.00 42.66 150 VAL A C 1
ATOM 1147 O O . VAL A 1 150 ? -26.193 -27.955 -23.395 1.00 42.66 150 VAL A O 1
#

Mean predicted aligned error: 8.81 Å

Secondary structure (DSSP, 8-state):
---TTTTTTS--EEGGGGGG-EEEEEEE-SSEEEEEEE--TT-HHHHHHHTTEEEEEEBTT--PPPHHHHHHHIIIIIGGGS-GGGS--EEEEE--THHHHHHHHHHHHHHGGGS-TTTTT--B---SEEEEEE--SPP-----S-----

InterPro domains:
  IPR009286 Inositol-pentakisphosphate 2-kinase [PF06090] (26-139)

Sequence (150 aa):
MPSTSALSGIPELSLSAAANSDYRLVGEGAANAVFEVVVPPSDRICREIFQGRLLRVPKAGTSAHSCFEIQEYWETAVRPLFEPEDLVQHQLIKLGQDAVTSQLNSALARADHFRRADFRGSRVAATEYGMLVEDMRPSMATYPSSLASV

Organism: Thermothielavioides terrestris (strain ATCC 38088 / NRRL 8126) (NCBI:txid578455)

Solvent-accessible surface area (backbone atoms only — not comparable to full-atom values): 9138 Å² total; per-residue (Å²): 130,88,66,90,76,78,65,86,76,64,81,74,49,64,38,70,78,50,79,78,40,48,55,41,76,73,50,71,62,91,42,34,40,30,26,40,65,50,56,50,90,86,43,60,68,59,39,68,70,38,61,68,33,28,44,36,35,50,28,49,97,45,95,60,77,52,59,63,60,51,51,51,43,38,66,72,64,47,52,82,75,52,59,75,89,81,48,83,54,69,44,69,29,38,43,48,48,69,64,50,54,49,48,51,39,50,27,46,59,75,44,33,88,79,45,57,78,93,55,45,88,64,46,64,37,98,56,60,54,28,32,39,30,57,56,80,64,84,70,90,68,75,73,76,92,77,82,87,84,133